Protein AF-A0A5E4IF46-F1 (afdb_monomer_lite)

Structure (mmCIF, N/CA/C/O backbone):
data_AF-A0A5E4IF46-F1
#
_entry.id   AF-A0A5E4IF46-F1
#
loop_
_atom_site.group_PDB
_atom_site.id
_atom_site.type_symbol
_atom_site.label_atom_id
_atom_site.label_alt_id
_atom_site.label_comp_id
_atom_site.label_asym_id
_atom_site.label_entity_id
_atom_site.label_seq_id
_atom_site.pdbx_PDB_ins_code
_atom_site.Cartn_x
_atom_site.Cartn_y
_atom_site.Cartn_z
_atom_site.occupancy
_atom_site.B_iso_or_equiv
_atom_site.auth_seq_id
_atom_site.auth_comp_id
_atom_site.auth_asym_id
_atom_site.auth_atom_id
_atom_site.pdbx_PDB_model_num
ATOM 1 N N . MET A 1 1 ? -30.393 25.723 -8.084 1.00 43.00 1 MET A N 1
ATOM 2 C CA . MET A 1 1 ? -29.100 26.292 -7.666 1.00 43.00 1 MET A CA 1
ATOM 3 C C . MET A 1 1 ? -28.137 25.130 -7.546 1.00 43.00 1 MET A C 1
ATOM 5 O O . MET A 1 1 ? -28.098 24.470 -6.521 1.00 43.00 1 MET A O 1
ATOM 9 N N . THR A 1 2 ? -27.499 24.767 -8.655 1.00 47.59 2 THR A N 1
ATOM 10 C CA . THR A 1 2 ? -26.373 23.832 -8.651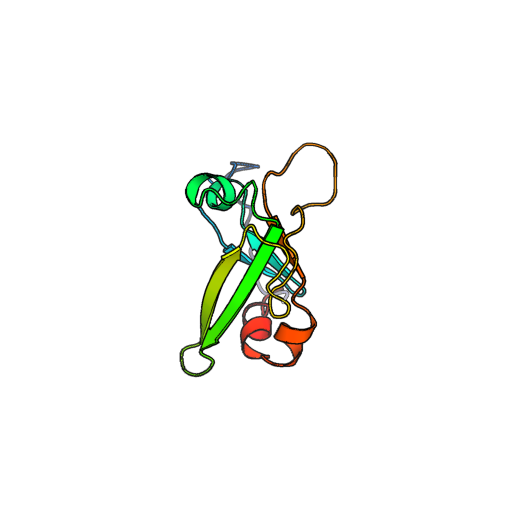 1.00 47.59 2 THR A CA 1
ATOM 11 C C . THR A 1 2 ? -25.207 24.603 -8.066 1.00 47.59 2 THR A C 1
ATOM 13 O O . THR A 1 2 ? -24.693 25.499 -8.728 1.00 47.59 2 THR A O 1
ATOM 16 N N . GLU A 1 3 ? -24.906 24.329 -6.799 1.00 53.22 3 GLU A N 1
ATOM 17 C CA . GLU A 1 3 ? -23.764 24.885 -6.077 1.00 53.22 3 GLU A CA 1
ATOM 18 C C . GLU A 1 3 ? -22.515 24.841 -6.962 1.00 53.22 3 GLU A C 1
ATOM 20 O O . GLU A 1 3 ? -22.324 23.895 -7.726 1.00 53.22 3 GLU A O 1
ATOM 25 N N . ASP A 1 4 ? -21.715 25.901 -6.905 1.00 55.91 4 ASP A N 1
ATOM 26 C CA . ASP A 1 4 ? -20.562 26.157 -7.764 1.00 55.91 4 ASP A CA 1
ATOM 27 C C . ASP A 1 4 ? -19.444 25.114 -7.576 1.00 55.91 4 ASP A C 1
ATOM 29 O O . ASP A 1 4 ? -18.396 25.370 -6.976 1.00 55.91 4 ASP A O 1
ATOM 33 N N . TRP A 1 5 ? -19.636 23.908 -8.112 1.00 57.81 5 TRP A N 1
ATOM 34 C CA . TRP A 1 5 ? -18.595 22.890 -8.181 1.00 57.81 5 TRP A CA 1
ATOM 35 C C . TRP A 1 5 ? -17.532 23.347 -9.177 1.00 57.81 5 TRP A C 1
ATOM 37 O O . TRP A 1 5 ? -17.638 23.167 -10.392 1.00 57.81 5 TRP A O 1
ATOM 47 N N . THR A 1 6 ? -16.464 23.940 -8.650 1.00 57.12 6 THR A N 1
ATOM 48 C CA . THR A 1 6 ? -15.289 24.276 -9.448 1.00 57.12 6 THR A CA 1
ATOM 49 C C . THR A 1 6 ? -14.500 22.997 -9.695 1.00 57.12 6 THR A C 1
ATOM 51 O O . THR A 1 6 ? -13.800 22.495 -8.814 1.00 57.12 6 THR A O 1
ATOM 54 N N . LYS A 1 7 ? -14.604 22.447 -10.908 1.00 58.69 7 LYS A N 1
ATOM 55 C CA . LYS A 1 7 ? -13.782 21.308 -11.329 1.00 58.69 7 LYS A CA 1
ATOM 56 C C . LYS A 1 7 ? -12.304 21.694 -11.232 1.00 58.69 7 LYS A C 1
ATOM 58 O O . LYS A 1 7 ? -11.827 22.536 -11.990 1.00 58.69 7 LYS A O 1
ATOM 63 N N . HIS A 1 8 ? -11.566 21.058 -10.324 1.00 58.69 8 HIS A N 1
ATOM 64 C CA . HIS A 1 8 ? -10.119 21.222 -10.262 1.00 58.69 8 HIS A CA 1
ATOM 65 C C . HIS A 1 8 ? -9.473 20.586 -11.499 1.00 58.69 8 HIS A C 1
ATOM 67 O O . HIS A 1 8 ? -9.379 19.363 -11.625 1.00 58.69 8 HIS A O 1
ATOM 73 N N . THR A 1 9 ? -9.014 21.418 -12.427 1.00 49.53 9 THR A N 1
ATOM 74 C CA . THR A 1 9 ? -8.212 20.973 -13.566 1.00 49.53 9 THR A CA 1
ATOM 75 C C . THR A 1 9 ? -6.757 20.882 -13.119 1.00 49.53 9 THR A C 1
ATOM 77 O O . THR A 1 9 ? -6.139 21.902 -12.808 1.00 49.53 9 THR A O 1
ATOM 80 N N . ARG A 1 10 ? -6.199 19.664 -13.076 1.00 48.00 10 ARG A N 1
ATOM 81 C CA . ARG A 1 10 ? -4.790 19.421 -12.726 1.00 48.00 10 ARG A CA 1
ATOM 82 C C . ARG A 1 10 ? -3.888 20.296 -13.607 1.00 48.00 10 ARG A C 1
ATOM 84 O O . ARG A 1 10 ? -3.762 20.049 -14.806 1.00 48.00 10 ARG A O 1
ATOM 91 N N . LYS A 1 11 ? -3.252 21.319 -13.028 1.00 43.78 11 LYS A N 1
ATOM 92 C CA . LYS A 1 11 ? -2.212 22.104 -13.710 1.00 43.78 11 LYS A CA 1
ATOM 93 C C . LYS A 1 11 ? -0.946 21.250 -13.775 1.00 43.78 11 LYS A C 1
ATOM 95 O O . LYS A 1 11 ? -0.216 21.150 -12.797 1.00 43.78 11 LYS A O 1
ATOM 100 N N . GLY A 1 12 ? -0.738 20.587 -14.908 1.00 40.12 12 GLY A N 1
ATOM 101 C CA . GLY A 1 12 ? 0.380 19.670 -15.127 1.00 40.12 12 GLY A CA 1
ATOM 102 C C . GLY A 1 12 ? -0.123 18.321 -15.617 1.00 40.12 12 GLY A C 1
ATOM 103 O O . GLY A 1 12 ? -0.364 17.403 -14.832 1.00 40.12 12 GLY A O 1
ATOM 104 N N . GLY A 1 13 ? -0.312 18.214 -16.933 1.00 38.19 13 GLY A N 1
ATOM 105 C CA . GLY A 1 13 ? -0.524 16.926 -17.580 1.00 38.19 13 GLY A CA 1
ATOM 106 C C . GLY A 1 13 ? 0.640 15.989 -17.266 1.00 38.19 13 GLY A C 1
ATOM 107 O O . GLY A 1 13 ? 1.779 16.435 -17.257 1.00 38.19 13 GLY A O 1
ATOM 108 N N . MET A 1 14 ? 0.326 14.725 -16.965 1.00 46.69 14 MET A N 1
ATOM 109 C CA . MET A 1 14 ? 1.239 13.570 -16.954 1.00 46.69 14 MET A CA 1
ATOM 110 C C . MET A 1 14 ? 2.698 13.832 -16.528 1.00 46.69 14 MET A C 1
ATOM 112 O O . MET A 1 14 ? 3.611 13.231 -17.085 1.00 46.69 14 MET A O 1
ATOM 116 N N . MET A 1 15 ? 2.961 14.681 -15.531 1.00 45.97 15 MET A N 1
ATOM 117 C CA . MET A 1 15 ? 4.276 14.643 -14.907 1.00 45.97 15 MET A CA 1
ATOM 118 C C . MET A 1 15 ? 4.355 13.303 -14.169 1.00 45.97 15 MET A C 1
ATOM 120 O O . MET A 1 15 ? 3.451 13.017 -13.369 1.00 45.97 15 MET A O 1
ATOM 124 N N . PRO A 1 16 ? 5.380 12.466 -14.424 1.00 52.81 16 PRO A N 1
ATOM 125 C CA . PRO A 1 16 ? 5.704 11.402 -13.494 1.00 52.81 16 PRO A CA 1
ATOM 126 C C . PRO A 1 16 ? 5.951 12.117 -12.175 1.00 52.81 16 PRO A C 1
ATOM 128 O O . PRO A 1 16 ? 6.819 12.984 -12.098 1.00 52.81 16 PRO A O 1
ATOM 131 N N . GLU A 1 17 ? 5.118 11.863 -11.172 1.00 56.31 17 GLU A N 1
ATOM 132 C CA . GLU A 1 17 ? 5.313 12.483 -9.871 1.00 56.31 17 GLU A CA 1
ATOM 133 C C . GLU A 1 17 ? 6.720 12.124 -9.400 1.00 56.31 17 GLU A C 1
ATOM 135 O O . GLU A 1 17 ? 6.995 10.979 -9.057 1.00 56.31 17 GLU A O 1
ATOM 140 N N . GLY A 1 18 ? 7.628 13.104 -9.401 1.00 65.56 18 GLY A N 1
ATOM 141 C CA . GLY A 1 18 ? 9.005 12.944 -8.927 1.00 65.56 18 GLY A CA 1
ATOM 142 C C . GLY A 1 18 ? 9.094 12.806 -7.407 1.00 65.56 18 GLY A C 1
ATOM 143 O O . GLY A 1 18 ? 10.129 13.099 -6.825 1.00 65.56 18 GLY A O 1
ATOM 144 N N . ARG A 1 19 ? 7.984 12.450 -6.756 1.00 82.62 19 ARG A N 1
ATOM 145 C CA . ARG A 1 19 ? 7.875 12.243 -5.319 1.00 82.62 19 ARG A CA 1
ATOM 146 C C . ARG A 1 19 ? 7.424 10.807 -5.073 1.00 82.62 19 ARG A C 1
ATOM 148 O O . ARG A 1 19 ? 6.533 10.328 -5.780 1.00 82.62 19 ARG A O 1
ATOM 155 N N . PRO A 1 20 ? 8.004 10.121 -4.080 1.00 84.62 20 PRO A N 1
ATOM 156 C CA . PRO A 1 20 ? 7.567 8.787 -3.711 1.00 84.62 20 PRO A CA 1
ATOM 157 C C . PRO A 1 20 ? 6.187 8.893 -3.059 1.00 84.62 20 PRO A C 1
ATOM 159 O O . PRO A 1 20 ? 6.043 9.565 -2.039 1.00 84.62 20 PRO A O 1
ATOM 162 N N . LEU A 1 21 ? 5.174 8.258 -3.650 1.00 87.56 21 LEU A N 1
ATOM 163 C CA . LEU A 1 21 ? 3.805 8.285 -3.133 1.00 87.56 21 LEU A CA 1
ATOM 164 C C . LEU A 1 21 ? 3.258 6.885 -2.878 1.00 87.56 21 LEU A C 1
ATOM 166 O O . LEU A 1 21 ? 3.473 5.952 -3.657 1.00 87.56 21 LEU A O 1
ATOM 170 N N . VAL A 1 22 ? 2.471 6.808 -1.806 1.00 90.00 22 VAL A N 1
ATOM 171 C CA . VAL A 1 22 ? 1.598 5.686 -1.475 1.00 90.00 22 VAL A CA 1
ATOM 172 C C . VAL A 1 22 ? 0.160 6.184 -1.555 1.00 90.00 22 VAL A C 1
ATOM 174 O O . VAL A 1 22 ? -0.197 7.167 -0.908 1.00 90.00 22 VAL A O 1
ATOM 177 N N . SER A 1 23 ? -0.666 5.524 -2.358 1.00 87.56 23 SER A N 1
ATOM 178 C CA . SER A 1 23 ? -2.079 5.853 -2.537 1.00 87.56 23 SER A CA 1
ATOM 179 C C . SER A 1 23 ? -2.948 4.729 -1.999 1.00 87.56 23 SER A C 1
ATOM 181 O O . SER A 1 23 ? -2.806 3.575 -2.400 1.00 87.56 23 SER A O 1
ATOM 183 N N . ILE A 1 24 ? -3.892 5.076 -1.135 1.00 86.19 24 ILE A N 1
ATOM 184 C CA . ILE A 1 24 ? -4.930 4.164 -0.663 1.00 86.19 24 ILE A CA 1
ATOM 185 C C . ILE A 1 24 ? -6.134 4.306 -1.607 1.00 86.19 24 ILE A C 1
ATOM 187 O O . ILE A 1 24 ? -6.662 5.400 -1.792 1.00 86.19 24 ILE A O 1
ATOM 191 N N . ARG A 1 25 ? -6.539 3.208 -2.249 1.00 82.75 25 ARG A N 1
ATOM 192 C CA . ARG A 1 25 ? -7.682 3.113 -3.171 1.00 82.75 25 ARG A CA 1
ATOM 193 C C . ARG A 1 25 ? -8.752 2.199 -2.577 1.00 82.75 25 ARG A C 1
ATOM 195 O O . ARG A 1 25 ? -8.470 1.407 -1.683 1.00 82.75 25 ARG A O 1
ATOM 202 N N . ARG A 1 26 ? -9.954 2.220 -3.164 1.00 79.50 26 ARG A N 1
ATOM 203 C CA . ARG A 1 26 ? -11.117 1.425 -2.720 1.00 79.50 26 ARG A CA 1
ATOM 204 C C . ARG A 1 26 ? -10.824 -0.059 -2.444 1.00 79.50 26 ARG A C 1
ATOM 206 O O . ARG A 1 26 ? -11.404 -0.626 -1.528 1.00 79.50 26 ARG A O 1
ATOM 213 N N . ALA A 1 27 ? -9.963 -0.687 -3.243 1.00 84.50 27 ALA A N 1
ATOM 214 C CA . ALA A 1 27 ? -9.646 -2.115 -3.138 1.00 84.50 27 ALA A CA 1
ATOM 215 C C . ALA A 1 27 ? -8.143 -2.410 -3.012 1.00 84.50 27 ALA A C 1
ATOM 217 O O . ALA A 1 27 ? -7.761 -3.574 -2.886 1.00 84.50 27 ALA A O 1
ATOM 218 N N . ALA A 1 28 ? -7.284 -1.387 -3.056 1.00 89.12 28 ALA A N 1
ATOM 219 C CA . ALA A 1 28 ? -5.845 -1.581 -3.183 1.00 89.12 28 ALA A CA 1
ATOM 220 C C . ALA A 1 28 ? -5.030 -0.469 -2.521 1.00 89.12 28 ALA A C 1
ATOM 222 O O . ALA A 1 28 ? -5.466 0.678 -2.471 1.00 89.12 28 ALA A O 1
ATOM 223 N N . ILE A 1 29 ? -3.810 -0.788 -2.101 1.00 91.25 29 ILE A N 1
ATOM 224 C CA . ILE A 1 29 ? -2.763 0.207 -1.843 1.00 91.25 29 ILE A CA 1
ATOM 225 C C . ILE A 1 29 ? -1.814 0.189 -3.033 1.00 91.25 29 ILE A C 1
ATOM 227 O O . ILE A 1 29 ? -1.388 -0.880 -3.468 1.00 91.25 29 ILE A O 1
ATOM 231 N N . ALA A 1 30 ? -1.508 1.361 -3.575 1.00 91.12 30 ALA A N 1
ATOM 232 C CA . ALA A 1 30 ? -0.623 1.527 -4.715 1.00 91.12 30 ALA A CA 1
ATOM 233 C C . ALA A 1 30 ? 0.612 2.345 -4.333 1.00 91.12 30 ALA A C 1
ATOM 235 O O . ALA A 1 30 ? 0.520 3.350 -3.636 1.00 91.12 30 ALA A O 1
ATOM 236 N N . PHE A 1 31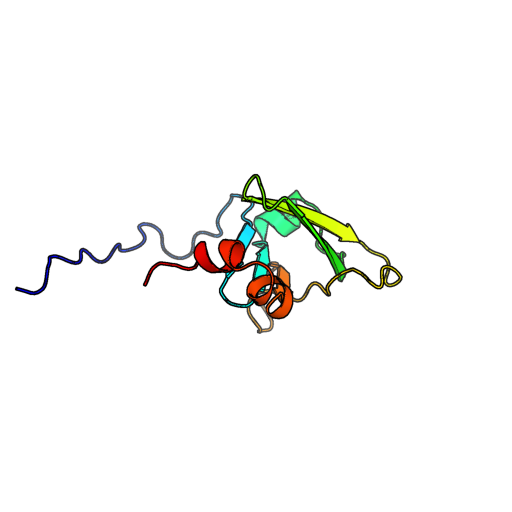 ? 1.758 1.916 -4.836 1.00 90.75 31 PHE A N 1
ATOM 237 C CA . PHE A 1 31 ? 3.064 2.541 -4.715 1.00 90.75 31 PHE A CA 1
ATOM 238 C C . PHE A 1 31 ? 3.451 3.039 -6.104 1.00 90.75 31 PHE A C 1
ATOM 240 O O . PHE A 1 31 ? 3.534 2.245 -7.048 1.00 90.75 31 PHE A O 1
ATOM 247 N N . ASN A 1 32 ? 3.662 4.345 -6.261 1.00 88.56 32 ASN A N 1
ATOM 248 C CA . ASN A 1 32 ? 4.012 4.886 -7.573 1.00 88.56 32 ASN A CA 1
ATOM 249 C C . ASN A 1 32 ? 5.432 4.456 -8.001 1.00 88.56 32 ASN A C 1
ATOM 251 O O . ASN A 1 32 ? 6.231 3.968 -7.203 1.00 88.56 32 ASN A O 1
ATOM 255 N N . ALA A 1 33 ? 5.761 4.640 -9.281 1.00 86.38 33 ALA A N 1
ATOM 256 C CA . ALA A 1 33 ? 7.058 4.232 -9.828 1.00 86.38 33 ALA A CA 1
ATOM 257 C C . ALA A 1 33 ? 8.253 4.878 -9.101 1.00 86.38 33 ALA A C 1
ATOM 259 O O . ALA A 1 33 ? 9.293 4.244 -8.950 1.00 86.38 33 ALA A O 1
ATOM 260 N N . HIS A 1 34 ? 8.100 6.119 -8.629 1.00 86.12 34 HIS A N 1
ATOM 261 C CA . HIS A 1 34 ? 9.154 6.810 -7.895 1.00 86.12 34 HIS A CA 1
ATOM 262 C C . HIS A 1 34 ? 9.373 6.192 -6.511 1.00 86.12 34 HIS A C 1
ATOM 264 O O . HIS A 1 34 ? 10.510 5.919 -6.153 1.00 86.12 34 HIS A O 1
ATOM 270 N N . PHE A 1 35 ? 8.303 5.874 -5.773 1.00 89.75 35 PHE A N 1
ATOM 271 C CA . PHE A 1 35 ? 8.394 5.126 -4.516 1.00 89.75 35 PHE A CA 1
ATOM 272 C C . PHE A 1 35 ? 9.104 3.793 -4.731 1.00 89.75 35 PHE A C 1
ATOM 274 O O . PHE A 1 35 ? 10.010 3.452 -3.978 1.00 89.75 35 PHE A O 1
ATOM 281 N N . VAL A 1 36 ? 8.727 3.067 -5.787 1.00 89.25 36 VAL A N 1
ATOM 282 C CA . VAL A 1 36 ? 9.321 1.766 -6.111 1.00 89.25 36 VAL A CA 1
ATOM 283 C C . VAL A 1 36 ? 10.828 1.872 -6.336 1.00 89.25 36 VAL A C 1
ATOM 285 O O . VAL A 1 36 ? 11.582 1.059 -5.802 1.00 89.25 36 VAL A O 1
ATOM 288 N N . ALA A 1 37 ? 11.260 2.889 -7.083 1.00 87.31 37 ALA A N 1
ATOM 289 C CA . ALA A 1 37 ? 12.670 3.149 -7.346 1.00 87.31 37 ALA A CA 1
ATOM 290 C C . ALA A 1 37 ? 13.423 3.594 -6.079 1.00 87.31 37 ALA A C 1
ATOM 292 O O . ALA A 1 37 ? 14.448 3.008 -5.744 1.00 87.31 37 ALA A O 1
ATOM 293 N N . THR A 1 38 ? 12.906 4.586 -5.346 1.00 88.44 38 THR A N 1
ATOM 294 C CA . THR A 1 38 ? 13.558 5.139 -4.146 1.00 88.44 38 THR A CA 1
ATOM 295 C C . THR A 1 38 ? 13.659 4.118 -3.015 1.00 88.44 38 THR A C 1
ATOM 297 O O . THR A 1 38 ? 14.672 4.070 -2.326 1.00 88.44 38 THR A O 1
ATOM 300 N N . ALA A 1 39 ? 12.629 3.291 -2.825 1.00 89.00 39 ALA A N 1
ATOM 301 C CA . ALA A 1 39 ? 12.615 2.243 -1.807 1.00 89.00 39 ALA A CA 1
ATOM 302 C C . ALA A 1 39 ? 13.285 0.936 -2.278 1.00 89.00 39 ALA A C 1
ATOM 304 O O . ALA A 1 39 ? 13.300 -0.036 -1.526 1.00 89.00 39 ALA A O 1
ATOM 305 N N . ALA A 1 40 ? 13.819 0.899 -3.507 1.00 89.38 40 ALA A N 1
ATOM 306 C CA . ALA A 1 40 ? 14.469 -0.262 -4.117 1.00 89.38 40 ALA A CA 1
ATOM 307 C C . ALA A 1 40 ? 13.618 -1.553 -4.080 1.00 89.38 40 ALA A C 1
ATOM 309 O O . ALA A 1 40 ? 14.140 -2.653 -3.900 1.00 89.38 40 ALA A O 1
ATOM 310 N N . ILE A 1 41 ? 12.298 -1.436 -4.281 1.00 88.94 41 ILE A N 1
ATOM 311 C CA . ILE A 1 41 ? 11.353 -2.565 -4.167 1.00 88.94 41 ILE A CA 1
ATOM 312 C C . ILE A 1 41 ? 10.980 -3.209 -5.517 1.00 88.94 41 ILE A C 1
ATOM 314 O O . ILE A 1 41 ? 9.984 -3.922 -5.616 1.00 88.94 41 ILE A O 1
ATOM 318 N N . GLU A 1 42 ? 11.754 -2.974 -6.581 1.00 85.00 42 GLU A N 1
ATOM 319 C CA . GLU A 1 42 ? 11.460 -3.480 -7.936 1.00 85.00 42 GLU A CA 1
ATOM 320 C C . GLU A 1 42 ? 11.433 -5.021 -8.003 1.00 85.00 42 GLU A C 1
ATOM 322 O O . GLU A 1 42 ? 10.533 -5.594 -8.621 1.00 85.00 42 GLU A O 1
ATOM 327 N N . GLY A 1 43 ? 12.354 -5.690 -7.299 1.00 84.31 43 GLY A N 1
ATOM 328 C CA . GLY A 1 43 ? 12.439 -7.156 -7.210 1.00 84.31 43 GLY A CA 1
ATOM 329 C C . GLY A 1 43 ? 11.556 -7.799 -6.134 1.00 84.31 43 GLY A C 1
ATOM 330 O O . GLY A 1 43 ? 11.473 -9.022 -6.063 1.00 84.31 43 GLY A O 1
ATOM 331 N N . ILE A 1 44 ? 10.875 -6.993 -5.317 1.00 90.31 44 ILE A N 1
ATOM 332 C CA . ILE A 1 44 ? 10.083 -7.473 -4.183 1.00 90.31 44 ILE A CA 1
ATOM 333 C C . ILE A 1 44 ? 8.741 -8.011 -4.684 1.00 90.31 44 ILE A C 1
ATOM 335 O O . ILE A 1 44 ? 8.060 -7.404 -5.521 1.00 90.31 44 ILE A O 1
ATOM 339 N N . SER A 1 45 ? 8.352 -9.174 -4.165 1.00 89.25 45 SER A N 1
ATOM 340 C CA . SER A 1 45 ? 7.126 -9.872 -4.562 1.00 89.25 45 SER A CA 1
ATOM 341 C C . SER A 1 45 ? 6.028 -9.821 -3.502 1.00 89.25 45 SER A C 1
ATOM 343 O O . SER A 1 45 ? 4.861 -10.006 -3.853 1.00 89.25 45 SER A O 1
ATOM 345 N N . ARG A 1 46 ? 6.360 -9.533 -2.234 1.00 90.69 46 ARG A N 1
ATOM 346 C CA . ARG A 1 46 ? 5.400 -9.556 -1.122 1.00 90.69 46 ARG A CA 1
ATOM 347 C C . ARG A 1 46 ? 5.541 -8.364 -0.175 1.00 90.69 46 ARG A C 1
ATOM 349 O O . ARG A 1 46 ? 6.602 -7.746 -0.077 1.00 90.69 46 ARG A O 1
ATOM 356 N N . VAL A 1 47 ? 4.455 -8.037 0.522 1.00 92.00 47 VAL A N 1
ATOM 357 C CA . VAL A 1 47 ? 4.394 -6.955 1.513 1.00 92.00 47 VAL A CA 1
ATOM 358 C C . VAL A 1 47 ? 3.490 -7.331 2.686 1.00 92.00 47 VAL A C 1
ATOM 360 O O . VAL A 1 47 ? 2.346 -7.728 2.482 1.00 92.00 47 VAL A O 1
ATOM 363 N N . SER A 1 48 ? 3.964 -7.174 3.919 1.00 92.62 48 SER A N 1
ATOM 364 C CA . SER A 1 48 ? 3.107 -7.214 5.111 1.00 92.62 48 SER A CA 1
ATOM 365 C C . SER A 1 48 ? 2.605 -5.812 5.431 1.00 92.62 48 SER A C 1
ATOM 367 O O . SER A 1 48 ? 3.360 -4.836 5.359 1.00 92.62 48 SER A O 1
ATOM 369 N N . VAL A 1 49 ? 1.328 -5.716 5.797 1.00 91.44 49 VAL A N 1
ATOM 370 C CA . VAL A 1 49 ? 0.664 -4.455 6.141 1.00 91.44 49 VAL A CA 1
ATOM 371 C C . VAL A 1 49 ? 0.411 -4.427 7.643 1.00 91.44 49 VAL A C 1
ATOM 373 O O . VAL A 1 49 ? -0.265 -5.300 8.178 1.00 91.44 49 VAL A O 1
ATOM 376 N N . PHE A 1 50 ? 0.942 -3.414 8.321 1.00 92.38 50 PHE A N 1
ATOM 377 C CA . PHE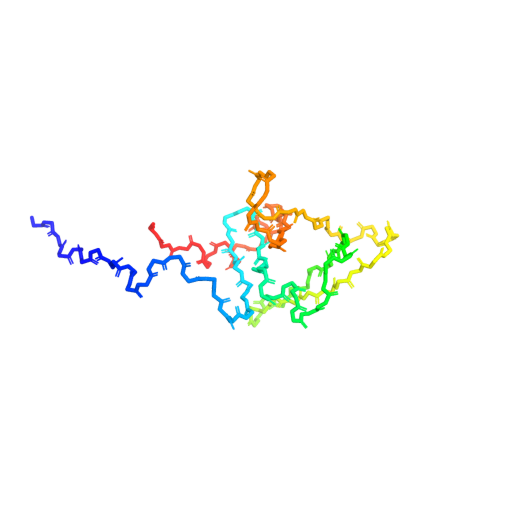 A 1 50 ? 0.775 -3.211 9.759 1.00 92.38 50 PHE A CA 1
ATOM 378 C C . PHE A 1 50 ? -0.218 -2.085 10.000 1.00 92.38 50 PHE A C 1
ATOM 380 O O . PHE A 1 50 ? -0.114 -1.026 9.382 1.00 92.38 50 PHE A O 1
ATOM 387 N N . LEU A 1 51 ? -1.153 -2.285 10.925 1.00 90.88 51 LEU A N 1
ATOM 388 C CA . LEU A 1 51 ? -2.165 -1.292 11.265 1.00 90.88 51 LEU A CA 1
ATOM 389 C C . LEU A 1 51 ? -2.040 -0.865 12.722 1.00 90.88 51 LEU A C 1
ATOM 391 O O . LEU A 1 51 ? -1.872 -1.693 13.617 1.00 90.88 51 LEU A O 1
ATOM 395 N N . LYS A 1 52 ? -2.202 0.436 12.970 1.00 91.81 52 LYS A N 1
ATOM 396 C CA . LYS A 1 52 ? -2.374 0.987 14.317 1.00 91.81 52 LYS A CA 1
ATOM 397 C C . LYS A 1 52 ? -3.665 1.814 14.360 1.00 91.81 52 LYS A C 1
ATOM 399 O O . LYS A 1 52 ? -3.609 3.035 14.208 1.00 91.81 52 LYS A O 1
ATOM 404 N N . PRO A 1 53 ? -4.833 1.169 14.569 1.00 87.19 53 PRO A N 1
ATOM 405 C CA . PRO A 1 53 ? -6.140 1.814 14.410 1.00 87.19 53 PRO A CA 1
ATOM 406 C C . PRO A 1 53 ? -6.337 3.048 15.294 1.00 87.19 53 PRO A C 1
ATOM 408 O O . PRO A 1 53 ? -6.873 4.049 14.841 1.00 87.19 53 PRO A O 1
ATOM 411 N N . LYS A 1 54 ? -5.829 3.020 16.536 1.00 88.25 54 LYS A N 1
ATOM 412 C CA . LYS A 1 54 ? -5.961 4.137 17.491 1.00 88.25 54 LYS A CA 1
ATOM 413 C C . LYS A 1 54 ? -5.292 5.435 17.024 1.00 88.25 54 LYS A C 1
ATOM 415 O O . LYS A 1 54 ? -5.676 6.502 17.484 1.00 88.25 54 LYS A O 1
ATOM 420 N N . SER A 1 55 ? -4.279 5.346 16.162 1.00 88.62 55 SER A N 1
ATOM 421 C CA . SER A 1 55 ? -3.560 6.501 15.613 1.00 88.62 55 SER A CA 1
ATOM 422 C C . SER A 1 55 ? -3.721 6.640 14.100 1.00 88.62 55 SER A C 1
ATOM 424 O O . SER A 1 55 ? -3.033 7.464 13.508 1.00 88.62 55 SER A O 1
ATOM 426 N N . PHE A 1 56 ? -4.604 5.848 13.479 1.00 86.81 56 PHE A N 1
ATOM 427 C CA . PHE A 1 56 ? -4.853 5.846 12.034 1.00 86.81 56 PHE A CA 1
ATOM 428 C C . PHE A 1 56 ? -3.574 5.696 11.188 1.00 86.81 56 PHE A C 1
ATOM 430 O O . PHE A 1 56 ? -3.418 6.328 10.145 1.00 86.81 56 PHE A O 1
ATOM 437 N N . GLN A 1 57 ? -2.630 4.864 11.643 1.00 89.06 57 GLN A N 1
ATOM 438 C CA . GLN A 1 57 ? -1.355 4.643 10.950 1.00 89.06 57 GLN A CA 1
ATOM 439 C C . GLN A 1 57 ? -1.328 3.302 10.217 1.00 89.06 57 GLN A C 1
ATOM 441 O O . GLN A 1 57 ? -1.834 2.293 10.719 1.00 89.06 57 GLN A O 1
ATOM 446 N N . VAL A 1 58 ? -0.673 3.305 9.054 1.00 89.50 58 VAL A N 1
ATOM 447 C CA . VAL A 1 58 ? -0.386 2.122 8.236 1.00 89.50 58 VAL A CA 1
ATOM 448 C C . VAL A 1 58 ? 1.120 2.022 8.028 1.00 89.50 58 VAL A C 1
ATOM 450 O O . VAL A 1 58 ? 1.766 3.011 7.685 1.00 89.50 58 VAL A O 1
ATOM 453 N N . GLY A 1 59 ? 1.671 0.833 8.242 1.00 91.81 59 GLY A N 1
ATOM 454 C CA . GLY A 1 59 ? 3.069 0.502 7.988 1.00 91.81 59 GLY A CA 1
ATOM 455 C C . GLY A 1 59 ? 3.202 -0.616 6.961 1.00 91.81 59 GLY A C 1
ATOM 456 O O . GLY A 1 59 ? 2.287 -1.418 6.777 1.00 91.81 59 GLY A O 1
ATOM 457 N N . PHE A 1 60 ? 4.364 -0.684 6.316 1.00 93.12 60 PHE A N 1
ATOM 458 C CA . PHE A 1 60 ? 4.660 -1.669 5.279 1.00 93.12 60 PHE A CA 1
ATOM 459 C C . PHE A 1 60 ? 6.020 -2.304 5.539 1.00 93.12 60 PHE A C 1
ATOM 461 O O . PHE A 1 60 ? 6.995 -1.594 5.790 1.00 93.12 60 PHE A O 1
ATOM 468 N N . LYS A 1 61 ? 6.091 -3.632 5.442 1.00 92.25 61 LYS A N 1
ATOM 469 C CA . LYS A 1 61 ? 7.356 -4.372 5.392 1.00 92.25 61 LYS A CA 1
ATOM 470 C C . LYS A 1 61 ? 7.404 -5.156 4.094 1.00 92.25 61 LYS A C 1
ATOM 472 O O . LYS A 1 61 ? 6.475 -5.896 3.794 1.00 92.25 61 LYS A O 1
ATOM 477 N N . PHE A 1 62 ? 8.466 -4.964 3.330 1.00 92.19 62 PHE A N 1
ATOM 478 C CA . PHE A 1 62 ? 8.627 -5.542 2.006 1.00 92.19 62 PHE A CA 1
ATOM 479 C C . PHE A 1 62 ? 9.546 -6.761 2.060 1.00 92.19 62 PHE A C 1
ATOM 481 O O . PHE A 1 62 ? 10.588 -6.707 2.714 1.00 92.19 62 PHE A O 1
ATOM 488 N N . HIS A 1 63 ? 9.170 -7.833 1.360 1.00 88.88 63 HIS A N 1
ATOM 489 C CA . HIS A 1 63 ? 9.862 -9.122 1.421 1.00 88.88 63 HIS A CA 1
ATOM 490 C C . HIS A 1 63 ? 10.210 -9.665 0.033 1.00 88.88 63 HIS A C 1
ATOM 492 O O . HIS A 1 63 ? 9.411 -9.601 -0.908 1.00 88.88 63 HIS A O 1
ATOM 498 N N . ASN A 1 64 ? 11.414 -10.223 -0.080 1.00 80.31 64 ASN A N 1
ATOM 499 C CA . ASN A 1 64 ? 11.878 -10.910 -1.288 1.00 80.31 64 ASN A CA 1
ATOM 500 C C . ASN A 1 64 ? 11.565 -12.410 -1.267 1.00 80.31 64 ASN A C 1
ATOM 502 O O . ASN A 1 64 ? 11.541 -13.038 -2.324 1.00 80.31 64 ASN A O 1
ATOM 506 N N . ASP A 1 65 ? 11.334 -12.989 -0.092 1.00 73.69 65 ASP A N 1
ATOM 507 C CA . ASP A 1 65 ? 11.072 -14.407 0.084 1.00 73.69 65 ASP A CA 1
ATOM 508 C C . ASP A 1 65 ? 9.573 -14.727 0.075 1.00 73.69 65 ASP A C 1
ATOM 510 O O . ASP A 1 65 ? 8.718 -13.983 0.548 1.00 73.69 65 ASP A O 1
ATOM 514 N N . SER A 1 66 ? 9.244 -15.882 -0.499 1.00 65.12 66 SER A N 1
ATOM 515 C CA . SER A 1 66 ? 7.871 -16.363 -0.652 1.00 65.12 66 SER A CA 1
ATOM 516 C C . SER A 1 66 ? 7.312 -17.054 0.596 1.00 65.12 66 SER A C 1
ATOM 518 O O . SER A 1 66 ? 6.255 -17.668 0.501 1.00 65.12 66 SER A O 1
ATOM 520 N N . LYS A 1 67 ? 8.022 -17.002 1.732 1.00 68.69 67 LYS A N 1
ATOM 521 C CA . LYS A 1 67 ? 7.741 -17.815 2.930 1.00 68.69 67 LYS A CA 1
ATOM 522 C C . LYS A 1 67 ? 6.899 -17.118 4.002 1.00 68.69 67 LYS A C 1
ATOM 524 O O . LYS A 1 67 ? 6.562 -17.754 4.992 1.00 68.69 67 LYS A O 1
ATOM 529 N N . ASP A 1 68 ? 6.598 -15.832 3.842 1.00 72.94 68 ASP A N 1
ATOM 530 C CA . ASP A 1 68 ? 5.734 -15.110 4.778 1.00 72.94 68 ASP A CA 1
ATOM 531 C C . ASP A 1 68 ? 4.261 -15.313 4.380 1.00 72.94 68 ASP A C 1
ATOM 533 O O . ASP A 1 68 ? 3.745 -14.625 3.487 1.00 72.94 68 ASP A O 1
ATOM 537 N N . ASP A 1 69 ? 3.610 -16.293 5.013 1.00 72.31 69 ASP A N 1
ATOM 538 C CA . ASP A 1 69 ? 2.203 -16.649 4.777 1.00 72.31 69 ASP A CA 1
ATOM 539 C C . ASP A 1 69 ? 1.242 -15.493 5.123 1.00 72.31 69 ASP A C 1
ATOM 541 O O . ASP A 1 69 ? 0.200 -15.351 4.480 1.00 72.31 69 ASP A O 1
ATOM 545 N N . ASP A 1 70 ? 1.643 -14.589 6.025 1.00 83.31 70 ASP A N 1
ATOM 546 C CA . ASP A 1 70 ? 0.850 -13.446 6.507 1.00 83.31 70 ASP A CA 1
ATOM 547 C C . ASP A 1 70 ? 1.144 -12.141 5.739 1.00 83.31 70 ASP A C 1
ATOM 549 O O . ASP A 1 70 ? 0.916 -11.020 6.213 1.00 83.31 70 ASP A O 1
ATOM 553 N N . SER A 1 71 ? 1.661 -12.264 4.518 1.00 89.88 71 SER A N 1
ATOM 554 C CA . SER A 1 71 ? 1.939 -11.131 3.634 1.00 89.88 71 SER A CA 1
ATOM 555 C C . SER A 1 71 ? 1.092 -11.170 2.364 1.00 89.88 71 SER A C 1
ATOM 557 O O . SER A 1 71 ? 0.579 -12.204 1.947 1.00 89.88 71 SER A O 1
ATOM 559 N N . TYR A 1 72 ? 0.952 -10.024 1.709 1.00 91.00 72 TYR A N 1
ATOM 560 C CA . TYR A 1 72 ? 0.182 -9.879 0.483 1.00 91.00 72 TYR A CA 1
ATOM 561 C C . TYR A 1 72 ? 1.092 -9.860 -0.746 1.00 91.00 72 TYR A C 1
ATOM 563 O O . TYR A 1 72 ? 2.192 -9.308 -0.712 1.00 91.00 72 TYR A O 1
ATOM 571 N N . ALA A 1 73 ? 0.606 -10.387 -1.869 1.00 90.50 73 ALA A N 1
ATOM 572 C CA . ALA A 1 73 ? 1.320 -10.312 -3.139 1.00 90.50 73 ALA A CA 1
ATOM 573 C C . ALA A 1 73 ? 1.358 -8.873 -3.690 1.00 90.50 73 ALA A C 1
ATOM 575 O O . ALA A 1 73 ? 0.325 -8.208 -3.822 1.00 90.50 73 ALA A O 1
ATOM 576 N N . LEU A 1 74 ? 2.550 -8.413 -4.076 1.00 89.94 74 LEU A N 1
ATOM 577 C CA . LEU A 1 74 ? 2.743 -7.178 -4.830 1.00 89.94 74 LEU A CA 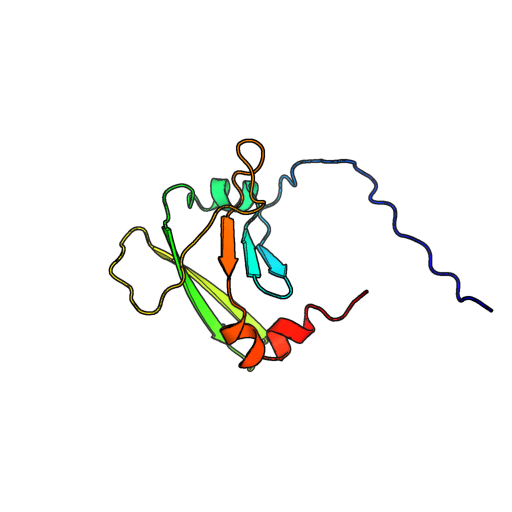1
ATOM 578 C C . LEU A 1 74 ? 2.577 -7.447 -6.320 1.00 89.94 74 LEU A C 1
ATOM 580 O O . LEU A 1 74 ? 3.378 -8.137 -6.950 1.00 89.94 74 LEU A O 1
ATOM 584 N N . THR A 1 75 ? 1.599 -6.792 -6.917 1.00 89.25 75 THR A N 1
ATOM 585 C CA . THR A 1 75 ? 1.316 -6.842 -8.353 1.00 89.25 75 THR A CA 1
ATOM 586 C C . THR A 1 75 ? 1.782 -5.560 -9.037 1.00 89.25 75 THR A C 1
ATOM 588 O O . THR A 1 75 ? 2.166 -4.597 -8.368 1.00 89.25 75 THR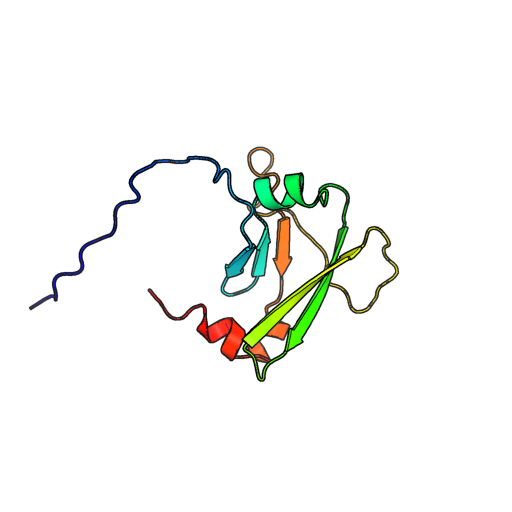 A O 1
ATOM 591 N N . ARG A 1 76 ? 1.804 -5.532 -10.373 1.00 86.19 76 ARG A N 1
ATOM 592 C CA . ARG A 1 76 ? 2.009 -4.280 -11.116 1.00 86.19 76 ARG A CA 1
ATOM 593 C C . ARG A 1 76 ? 0.798 -3.371 -10.934 1.00 86.19 76 ARG A C 1
ATOM 595 O O . ARG A 1 76 ? -0.335 -3.843 -10.908 1.00 86.19 76 ARG A O 1
ATOM 602 N N . ASP A 1 77 ? 1.043 -2.074 -10.817 1.00 80.69 77 ASP A N 1
ATOM 603 C CA . ASP A 1 77 ? -0.022 -1.076 -10.792 1.00 80.69 77 ASP A CA 1
ATOM 604 C C . ASP A 1 77 ? -0.340 -0.584 -12.215 1.00 80.69 77 ASP A C 1
ATOM 606 O O . ASP A 1 77 ? 0.550 -0.084 -12.902 1.00 80.69 77 ASP A O 1
ATOM 610 N N . GLY A 1 78 ? -1.596 -0.725 -12.656 1.00 65.19 78 GLY A N 1
ATOM 611 C CA . GLY A 1 78 ? -2.052 -0.335 -14.000 1.00 65.19 78 GLY A CA 1
ATOM 612 C C . GLY A 1 78 ? -1.839 -1.421 -15.059 1.00 65.19 78 GLY A C 1
ATOM 613 O O . GLY A 1 78 ? -0.926 -1.323 -15.874 1.00 65.19 78 GLY A O 1
ATOM 614 N N . GLY A 1 79 ? -2.694 -2.453 -15.037 1.00 50.91 79 GLY A N 1
ATOM 615 C CA . GLY A 1 79 ? -2.650 -3.620 -15.926 1.00 50.91 79 GLY A CA 1
ATOM 616 C C . GLY A 1 79 ? -2.435 -3.261 -17.398 1.00 50.91 79 GLY A C 1
ATOM 617 O O . GLY A 1 79 ? -3.315 -2.716 -18.054 1.00 50.91 79 GLY A O 1
ATOM 618 N N . GLY A 1 80 ? -1.243 -3.568 -17.898 1.00 47.94 80 GLY A N 1
ATOM 619 C CA . GLY A 1 80 ? -0.838 -3.344 -19.276 1.00 47.94 80 GLY A CA 1
ATOM 620 C C . GLY A 1 80 ? 0.676 -3.452 -19.412 1.00 47.94 80 GLY A C 1
ATOM 621 O O . GLY A 1 80 ? 1.435 -3.019 -18.539 1.00 47.94 80 GLY A O 1
ATOM 622 N N . GLU A 1 81 ? 1.134 -4.053 -20.504 1.00 49.38 81 GLU A N 1
ATOM 623 C CA . GLU A 1 81 ? 2.542 -4.026 -20.877 1.00 49.38 81 GLU A CA 1
ATOM 624 C C . GLU A 1 81 ? 2.911 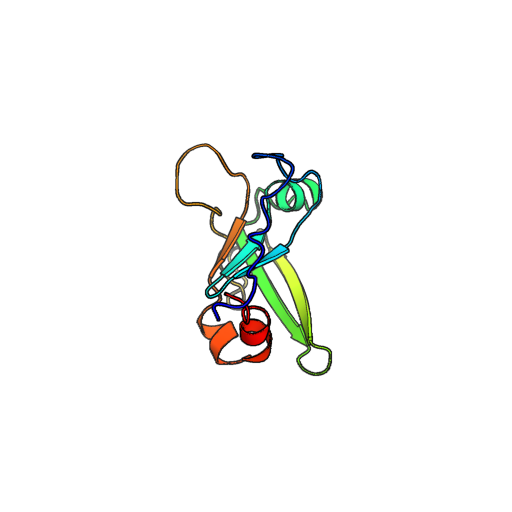-2.593 -21.285 1.00 49.38 81 GLU A C 1
ATOM 626 O O . GLU A 1 81 ? 2.524 -2.110 -22.343 1.00 49.38 81 GLU A O 1
ATOM 631 N N . GLY A 1 82 ? 3.653 -1.883 -20.430 1.00 49.09 82 GLY A N 1
ATOM 632 C CA . GLY A 1 82 ? 4.614 -0.913 -20.956 1.00 49.09 82 GLY A CA 1
ATOM 633 C C . GLY A 1 82 ? 4.679 0.499 -20.384 1.00 49.09 82 GLY A C 1
ATOM 634 O O . GLY A 1 82 ? 5.474 1.258 -20.928 1.00 49.09 82 GLY A O 1
ATOM 635 N N . ARG A 1 83 ? 3.944 0.925 -19.340 1.00 53.03 83 ARG A N 1
ATOM 636 C CA . ARG A 1 83 ? 4.080 2.339 -18.883 1.00 53.03 83 ARG A CA 1
ATOM 637 C C . ARG A 1 83 ? 4.192 2.622 -17.381 1.00 53.03 83 ARG A C 1
ATOM 639 O O . ARG A 1 83 ? 4.494 3.757 -17.030 1.00 53.03 83 ARG A O 1
ATOM 646 N N . GLY A 1 84 ? 4.061 1.635 -16.492 1.00 61.22 84 GLY A N 1
ATOM 647 C CA . GLY A 1 84 ? 4.167 1.863 -15.043 1.00 61.22 84 GLY A CA 1
ATOM 648 C C . GLY A 1 84 ? 5.088 0.874 -14.334 1.00 61.22 84 GLY A C 1
ATOM 649 O O . GLY A 1 84 ? 4.820 -0.322 -14.338 1.00 61.22 84 GLY A O 1
ATOM 650 N N . ARG A 1 85 ? 6.141 1.370 -13.664 1.00 80.44 85 ARG A N 1
ATOM 651 C CA . ARG A 1 85 ? 6.903 0.596 -12.655 1.00 80.44 85 ARG A CA 1
ATOM 652 C C . ARG A 1 85 ? 6.243 0.608 -11.269 1.00 80.44 85 ARG A C 1
ATOM 654 O O . ARG A 1 85 ? 6.827 0.130 -10.306 1.00 80.44 85 ARG A O 1
ATOM 661 N N . GLY A 1 86 ? 5.045 1.182 -11.156 1.00 86.12 86 GLY A N 1
ATOM 662 C CA . GLY A 1 86 ? 4.282 1.181 -9.914 1.00 86.12 86 GLY A CA 1
ATOM 663 C C . GLY A 1 86 ? 3.905 -0.235 -9.484 1.00 86.12 86 GLY A C 1
ATOM 664 O O . GLY A 1 86 ? 3.790 -1.151 -10.307 1.00 86.12 86 GLY A O 1
ATOM 665 N N . ARG A 1 87 ? 3.699 -0.412 -8.182 1.00 90.44 87 ARG A N 1
ATOM 666 C CA . ARG A 1 87 ? 3.272 -1.682 -7.587 1.00 90.44 87 ARG A CA 1
ATOM 667 C C . ARG A 1 87 ? 1.993 -1.482 -6.804 1.00 90.44 87 ARG A C 1
ATOM 669 O O . ARG A 1 87 ? 1.756 -0.403 -6.279 1.00 90.44 87 ARG A O 1
ATOM 676 N N . SER A 1 88 ? 1.158 -2.504 -6.721 1.00 92.00 88 SER A N 1
ATOM 677 C CA . SER A 1 88 ? -0.059 -2.439 -5.921 1.00 92.00 88 SER A CA 1
ATOM 678 C C . SER A 1 88 ? -0.334 -3.745 -5.199 1.00 92.00 88 SER A C 1
ATOM 680 O O . SER A 1 88 ? 0.104 -4.816 -5.623 1.00 92.00 88 SER A O 1
ATOM 682 N N . VAL A 1 89 ? -1.072 -3.640 -4.105 1.00 92.25 89 VAL A N 1
ATOM 683 C CA . VAL A 1 89 ? -1.526 -4.764 -3.300 1.00 92.25 89 VAL A CA 1
ATOM 684 C C . VAL A 1 89 ? -3.036 -4.683 -3.137 1.00 92.25 89 VAL A C 1
ATOM 686 O O . VAL A 1 89 ? -3.565 -3.633 -2.775 1.00 92.25 89 VAL A O 1
ATOM 689 N N . GLN A 1 90 ? -3.730 -5.784 -3.416 1.00 91.19 90 GLN A N 1
ATOM 690 C CA . GLN A 1 90 ? -5.173 -5.886 -3.204 1.00 91.19 90 GLN A CA 1
ATOM 691 C C . GLN A 1 90 ? -5.450 -6.121 -1.717 1.00 91.19 90 GLN A C 1
ATOM 693 O O . GLN A 1 90 ? -4.935 -7.069 -1.134 1.00 91.19 90 GLN A O 1
ATOM 698 N N . ILE A 1 91 ? -6.267 -5.261 -1.109 1.00 88.81 91 ILE A N 1
ATOM 699 C CA . ILE A 1 91 ? -6.516 -5.239 0.343 1.00 88.81 91 ILE A CA 1
ATOM 700 C C . ILE A 1 91 ? -8.012 -5.111 0.675 1.00 88.81 91 ILE A C 1
ATOM 702 O O . ILE A 1 91 ? -8.401 -4.500 1.667 1.00 88.81 91 ILE A O 1
ATOM 706 N N . THR A 1 92 ? -8.882 -5.675 -0.167 1.00 88.38 92 THR A N 1
ATOM 707 C CA . THR A 1 92 ? -10.346 -5.547 -0.011 1.00 88.38 92 THR A CA 1
ATOM 708 C C . THR A 1 92 ? -10.852 -6.102 1.327 1.00 88.38 92 THR A C 1
ATOM 710 O O . THR A 1 92 ? -11.716 -5.487 1.945 1.00 88.38 92 THR A O 1
ATOM 713 N N . ALA A 1 93 ? -10.321 -7.238 1.793 1.00 86.62 93 ALA A N 1
ATOM 714 C CA . ALA A 1 93 ? -10.688 -7.809 3.093 1.00 86.62 93 ALA A CA 1
ATOM 715 C C . ALA A 1 93 ? -10.246 -6.896 4.251 1.00 86.62 93 ALA A C 1
ATOM 717 O O . ALA A 1 93 ? -11.076 -6.490 5.061 1.00 86.62 93 ALA A O 1
ATOM 718 N N . LEU A 1 94 ? -8.982 -6.452 4.228 1.00 87.12 94 LEU A N 1
ATOM 719 C CA . LEU A 1 94 ? -8.416 -5.524 5.212 1.00 87.12 94 LEU A CA 1
ATOM 720 C C . LEU A 1 94 ? -9.252 -4.242 5.353 1.00 87.12 94 LEU A C 1
ATOM 722 O O . LEU A 1 94 ? -9.495 -3.774 6.462 1.00 87.12 94 LEU A O 1
ATOM 726 N N . MET A 1 95 ? -9.718 -3.695 4.225 1.00 86.31 95 MET A N 1
ATOM 727 C CA . MET A 1 95 ? -10.572 -2.504 4.172 1.00 86.31 95 MET A CA 1
ATOM 728 C C . MET A 1 95 ? -11.941 -2.709 4.821 1.00 86.31 95 MET A C 1
ATOM 730 O O . MET A 1 95 ? -12.464 -1.790 5.449 1.00 86.31 95 MET A O 1
ATOM 734 N N . ARG A 1 96 ? -12.533 -3.901 4.672 1.00 85.25 96 ARG A N 1
ATOM 735 C CA . ARG A 1 96 ? -13.824 -4.233 5.297 1.00 85.25 96 ARG A CA 1
ATOM 736 C C . ARG A 1 96 ? -13.698 -4.323 6.814 1.00 85.25 96 ARG A C 1
ATOM 738 O O . ARG A 1 96 ? -14.579 -3.851 7.521 1.00 85.25 96 ARG A O 1
ATOM 745 N N . GLU A 1 97 ? -12.601 -4.896 7.293 1.00 88.56 97 GLU A N 1
ATOM 746 C CA . GLU A 1 97 ? -12.316 -5.051 8.724 1.00 88.56 97 GLU A CA 1
ATOM 747 C C . GLU A 1 97 ? -11.895 -3.731 9.386 1.00 88.56 97 GLU A C 1
ATOM 749 O O . GLU A 1 97 ? -12.096 -3.533 10.582 1.00 88.56 97 GLU A O 1
ATOM 754 N N . ASN A 1 98 ? -11.335 -2.803 8.607 1.00 87.25 98 ASN A N 1
ATOM 755 C CA . ASN A 1 98 ? -10.803 -1.532 9.085 1.00 87.25 98 ASN A CA 1
ATOM 756 C C . ASN A 1 98 ? -11.438 -0.371 8.316 1.00 87.25 98 ASN A C 1
ATOM 758 O O . ASN A 1 98 ? -10.795 0.272 7.486 1.00 87.25 98 ASN A O 1
ATOM 762 N N . SER A 1 99 ? -12.704 -0.076 8.618 1.00 83.38 99 SER A N 1
ATOM 763 C CA . SER A 1 99 ? -13.511 0.933 7.912 1.00 83.38 99 SER A CA 1
ATOM 764 C C . SER A 1 99 ? -12.874 2.325 7.845 1.00 83.38 99 SER A C 1
ATOM 766 O O . SER A 1 99 ? -13.129 3.063 6.900 1.00 83.38 99 SER A O 1
ATOM 768 N N . TRP A 1 100 ? -11.998 2.681 8.788 1.00 84.56 100 TRP A N 1
ATOM 769 C CA . TRP A 1 100 ? -11.247 3.938 8.762 1.00 84.56 100 TRP A CA 1
ATOM 770 C C . TRP A 1 100 ? -10.257 4.031 7.591 1.00 84.56 100 TRP A C 1
ATOM 772 O O . TRP A 1 100 ? -10.032 5.125 7.080 1.00 84.56 100 TRP A O 1
ATOM 782 N N . LEU A 1 101 ? -9.708 2.905 7.118 1.00 81.06 101 LEU A N 1
ATOM 783 C CA . LEU A 1 101 ? -8.892 2.866 5.900 1.00 81.06 101 LEU A CA 1
ATOM 784 C C . LEU A 1 101 ? -9.747 3.151 4.662 1.00 81.06 101 LEU A C 1
ATOM 786 O O . LEU A 1 101 ? -9.303 3.838 3.744 1.00 81.06 101 LEU A O 1
ATOM 790 N N . ALA A 1 102 ? -10.986 2.655 4.660 1.00 70.50 102 ALA A N 1
ATOM 791 C CA . ALA A 1 102 ? -11.957 2.917 3.606 1.00 70.50 102 ALA A CA 1
ATOM 792 C C . ALA A 1 102 ? -12.548 4.335 3.698 1.00 70.50 102 ALA A C 1
ATOM 794 O O . ALA A 1 102 ? -12.928 4.898 2.678 1.00 70.50 102 ALA A O 1
ATOM 795 N N . ALA A 1 103 ? -12.582 4.943 4.888 1.00 65.44 103 ALA A N 1
ATOM 796 C CA . ALA A 1 103 ? -13.055 6.311 5.099 1.00 65.44 103 ALA A CA 1
ATOM 797 C C . ALA A 1 103 ? -12.112 7.371 4.503 1.00 65.44 103 ALA A C 1
ATOM 799 O O . ALA A 1 103 ? -12.561 8.464 4.171 1.00 65.44 103 ALA A O 1
ATOM 800 N N . VAL A 1 104 ? -10.832 7.038 4.279 1.00 59.00 104 VAL A N 1
ATOM 801 C CA . VAL A 1 104 ? -9.919 7.861 3.457 1.00 59.00 104 VAL A CA 1
ATOM 802 C C . VAL A 1 104 ? -10.419 7.954 2.002 1.00 59.00 104 VAL A C 1
ATOM 804 O O . VAL A 1 104 ? -10.077 8.889 1.285 1.00 59.00 104 VAL A O 1
ATOM 807 N N . PHE A 1 105 ? -11.291 7.033 1.576 1.00 49.88 105 PHE A N 1
ATOM 808 C CA . PHE A 1 105 ? -12.006 7.047 0.298 1.00 49.88 105 PHE A CA 1
ATOM 809 C C . PHE A 1 105 ? -13.423 7.652 0.432 1.00 49.88 105 PHE A C 1
ATOM 811 O O . PHE A 1 105 ? -14.384 7.153 -0.151 1.00 49.88 105 PHE A O 1
ATOM 818 N N . LEU A 1 106 ? -13.584 8.722 1.216 1.00 39.97 106 LEU A N 1
ATOM 819 C CA . LEU A 1 106 ? -14.794 9.552 1.207 1.00 39.97 106 LEU A CA 1
ATOM 820 C C . LEU A 1 106 ? -14.516 10.838 0.426 1.00 39.97 106 LEU A C 1
ATOM 822 O O . LEU A 1 106 ? -14.033 11.820 0.982 1.00 39.97 106 LEU A O 1
ATOM 826 N N . GLY A 1 107 ? -14.818 10.826 -0.873 1.00 38.56 107 GLY A N 1
ATOM 827 C CA . GLY A 1 107 ? -14.754 12.036 -1.692 1.00 38.56 107 GLY A CA 1
ATOM 828 C C . GLY A 1 107 ? -14.789 11.781 -3.196 1.00 38.56 107 GLY A C 1
ATOM 829 O O . GLY A 1 107 ? -13.731 11.679 -3.803 1.00 38.56 107 GLY A O 1
ATOM 830 N N . THR A 1 108 ? -16.021 11.716 -3.724 1.00 41.06 108 THR A N 1
ATOM 831 C CA . THR A 1 108 ? -16.484 12.020 -5.103 1.00 41.06 108 THR A CA 1
ATOM 832 C C . THR A 1 108 ? -15.780 11.382 -6.298 1.00 41.06 108 THR A C 1
ATOM 834 O O . THR A 1 108 ? -14.668 11.830 -6.655 1.00 41.06 108 THR A O 1
#

pLDDT: mean 76.51, std 17.24, range [38.19, 93.12]

Sequence (108 aa):
MTEDWTKHTRKGGMMPEGRPLVSIRRAAIAFNAHFVATAAIEGISRVSVFLKPKSFQVGFKFHNDSKDDDSYALTRDGGGEGRGRGRSVQITALMRENSWLAAVFLGT

Foldseek 3Di:
DPPPPDPDDPPDPDDQPCDFDWDQDQFKIKTFLNVCVVVVCLQFFWKAWDDDLVVRDIDIDTDNDPPPPRIFTWDWDDPDPDDTSMIMTGCNVVCVVRVSSVVVVPDD

Radius of gyration: 16.11 Å; chains: 1; bounding box: 44×44×38 Å

Secondary structure (DSSP, 8-state):
----------SSTT---SS--EEE-SSEEEE-HHHHHHTT-TT--EEEEEEEGGGTEEEEEEESSTT-TTSEEPEESSSSSSS---EEEE-HHHHHH-HHHHHTT---